Protein AF-A0A1Y1JTQ2-F1 (afdb_monomer_lite)

InterPro domains:
  IPR000542 Acyltransferase ChoActase/COT/CPT [PTHR22589] (1-98)
  IPR023213 Chloramphenicol acetyltransferase-like domain superfamily [G3DSA:3.30.559.10] (1-101)
  IPR039551 Choline/Carnitine o-acyltransferase, domain 1 and 2 [PF00755] (1-87)

Sequence (103 aa):
MGLKAAAEELNLPVPSLHCDSTYIKSITNRVSTSQVATNCDSLTGFGTIPTDLYACCYNIRPLDINISIFSFKSNLLTTSAGMKDAIISSLCDMRDILIQCNN

pLDDT: mean 90.7, std 8.5, range [52.5, 98.38]

Secondary structure (DSSP, 8-state):
-HHHHHHHHTTPPPPGGGG-HHHHHHH--SEEEEE---SS--------SSTT-EEEEEEE-SS-EEEEEE--TT-TT--HHHHHHHHHHHHHHHHHHHHHHT-

Foldseek 3Di:
DVQQVVCVVVVHDRPCCCVDPVSVVVPDAQEAEDEDEDPDPDDDWDDDDDQRHKYWYWYDDPPDIDIDIDHHPVDPVDDSVVVVVVVVVVVVVVVVVVVVVVD

Organism: Photinus pyralis (NCBI:txid7054)

Structure (mmCIF, N/CA/C/O backbone):
data_AF-A0A1Y1JTQ2-F1
#
_entry.id   AF-A0A1Y1JTQ2-F1
#
loop_
_atom_site.group_PDB
_atom_site.id
_atom_site.type_symbol
_atom_site.label_atom_id
_atom_site.label_alt_id
_atom_site.label_comp_id
_atom_site.label_asym_id
_atom_site.label_entity_id
_atom_site.label_seq_id
_atom_site.pdbx_PDB_ins_code
_atom_site.Cartn_x
_atom_site.Cartn_y
_atom_site.Cartn_z
_atom_site.occupancy
_atom_site.B_iso_or_equiv
_atom_site.auth_seq_id
_atom_site.auth_comp_id
_atom_site.auth_asym_id
_atom_site.auth_atom_id
_atom_site.pdbx_PDB_model_num
ATOM 1 N N . MET A 1 1 ? 3.993 -5.249 -17.953 1.00 88.19 1 MET A N 1
ATOM 2 C CA . MET A 1 1 ? 4.923 -6.395 -17.818 1.00 88.19 1 MET A CA 1
ATOM 3 C C . MET A 1 1 ? 4.786 -7.412 -18.946 1.00 88.19 1 MET A C 1
ATOM 5 O O . MET A 1 1 ? 5.784 -7.623 -19.614 1.00 88.19 1 MET A O 1
ATOM 9 N N . GLY A 1 2 ? 3.603 -7.979 -19.226 1.00 95.94 2 GLY A N 1
ATOM 10 C CA . GLY A 1 2 ? 3.451 -9.003 -20.282 1.00 95.94 2 GLY A CA 1
ATOM 11 C C . GLY A 1 2 ? 3.943 -8.582 -21.675 1.00 95.94 2 GLY A C 1
ATOM 12 O O . GLY A 1 2 ? 4.696 -9.315 -22.296 1.00 95.94 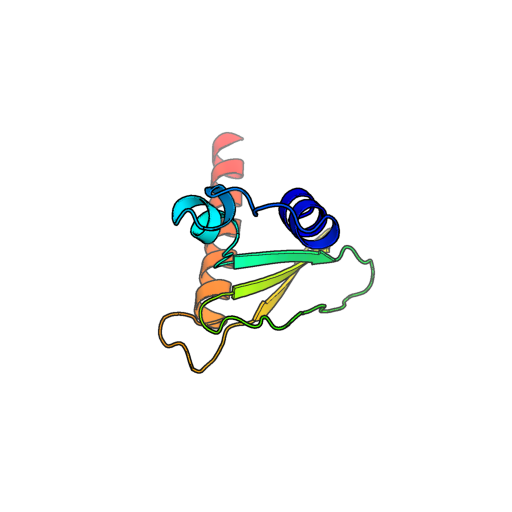2 GLY A O 1
ATOM 13 N N . LEU A 1 3 ? 3.610 -7.367 -22.128 1.00 94.75 3 LEU A N 1
ATOM 14 C CA . LEU A 1 3 ? 4.071 -6.852 -23.430 1.00 94.75 3 LEU A CA 1
ATOM 15 C C . LEU A 1 3 ? 5.595 -6.688 -23.522 1.00 94.75 3 LEU A C 1
ATOM 17 O O . LEU A 1 3 ? 6.178 -6.977 -24.561 1.00 94.75 3 LEU A O 1
ATOM 21 N N . LYS A 1 4 ? 6.238 -6.257 -22.429 1.00 95.12 4 LYS A N 1
ATOM 22 C CA . LYS A 1 4 ? 7.701 -6.177 -22.345 1.00 95.12 4 LYS A CA 1
ATOM 23 C C . LYS A 1 4 ? 8.318 -7.568 -22.491 1.00 95.12 4 LYS A C 1
ATOM 25 O O . LYS A 1 4 ? 9.175 -7.749 -23.343 1.00 95.12 4 LYS A O 1
ATOM 30 N N . ALA A 1 5 ? 7.831 -8.529 -21.704 1.00 96.50 5 ALA A N 1
ATOM 31 C CA . ALA A 1 5 ? 8.322 -9.904 -21.730 1.00 96.50 5 ALA A CA 1
ATOM 32 C C . ALA A 1 5 ? 8.136 -10.553 -23.111 1.00 96.50 5 ALA A C 1
ATOM 34 O O . ALA A 1 5 ? 9.058 -11.180 -23.613 1.00 96.50 5 ALA A O 1
ATOM 35 N N . ALA A 1 6 ? 6.990 -10.336 -23.764 1.00 97.50 6 ALA A N 1
ATOM 36 C CA . ALA A 1 6 ? 6.737 -10.845 -25.110 1.00 97.50 6 ALA A CA 1
ATOM 37 C C . ALA A 1 6 ? 7.681 -10.235 -26.164 1.00 97.50 6 ALA A C 1
ATOM 39 O O . ALA A 1 6 ? 8.149 -10.943 -27.052 1.00 97.50 6 ALA A O 1
ATOM 40 N N . ALA A 1 7 ? 7.985 -8.933 -26.077 1.00 97.12 7 ALA A N 1
ATOM 41 C CA . ALA A 1 7 ? 8.956 -8.300 -26.971 1.00 97.12 7 ALA A CA 1
ATOM 42 C C . ALA A 1 7 ? 10.363 -8.885 -26.773 1.00 97.12 7 ALA A C 1
ATOM 44 O O . ALA A 1 7 ? 11.033 -9.204 -27.750 1.00 97.12 7 ALA A O 1
ATOM 45 N N . GLU A 1 8 ? 10.777 -9.081 -25.520 1.00 96.62 8 GLU A N 1
ATOM 46 C CA . GLU A 1 8 ? 12.059 -9.704 -25.173 1.00 96.62 8 GLU A CA 1
ATOM 47 C C . GLU A 1 8 ? 12.142 -11.154 -25.680 1.00 96.62 8 GLU A C 1
ATOM 49 O O . GLU A 1 8 ? 13.122 -11.520 -26.322 1.00 96.62 8 GLU A O 1
ATOM 54 N N . GLU A 1 9 ? 11.094 -11.956 -25.467 1.00 98.06 9 GLU A N 1
ATOM 55 C CA . GLU A 1 9 ? 11.009 -13.351 -25.921 1.00 98.06 9 GLU A CA 1
ATOM 56 C C . GLU A 1 9 ? 11.105 -13.475 -27.450 1.00 98.06 9 GLU A C 1
ATOM 58 O O . GLU A 1 9 ? 11.794 -14.352 -27.971 1.00 98.06 9 GLU A O 1
ATOM 63 N N . LEU A 1 10 ? 10.464 -12.559 -28.180 1.00 97.88 10 LEU A N 1
ATOM 64 C CA . LEU A 1 10 ? 10.477 -12.525 -29.643 1.00 97.88 10 LEU A CA 1
ATOM 65 C C . LEU A 1 10 ? 11.696 -11.794 -30.234 1.00 97.88 10 LEU A C 1
ATOM 67 O O . LEU A 1 10 ? 11.765 -11.630 -31.451 1.00 97.88 10 LEU A O 1
ATOM 71 N N . ASN A 1 11 ? 12.657 -11.360 -29.408 1.00 97.19 11 ASN A N 1
ATOM 72 C CA . ASN A 1 11 ? 13.806 -10.537 -29.815 1.00 97.19 11 ASN A CA 1
ATOM 73 C C . ASN A 1 11 ? 13.406 -9.258 -30.578 1.00 97.19 11 ASN A C 1
ATOM 75 O O . ASN A 1 11 ? 14.114 -8.790 -31.472 1.00 97.19 11 ASN A O 1
ATOM 79 N N . LEU A 1 12 ? 12.255 -8.687 -30.230 1.00 97.62 12 LEU A N 1
ATOM 80 C CA . LEU A 1 12 ? 11.779 -7.415 -30.754 1.00 97.62 12 LEU A CA 1
ATOM 81 C C . LEU A 1 12 ? 12.287 -6.256 -29.883 1.00 97.62 12 LEU A C 1
ATOM 83 O O . LEU A 1 12 ? 12.497 -6.423 -28.679 1.00 97.62 12 LEU A O 1
ATOM 87 N N . PRO A 1 13 ? 12.439 -5.045 -30.449 1.00 97.19 13 PRO A N 1
ATOM 88 C CA . PRO A 1 13 ? 12.72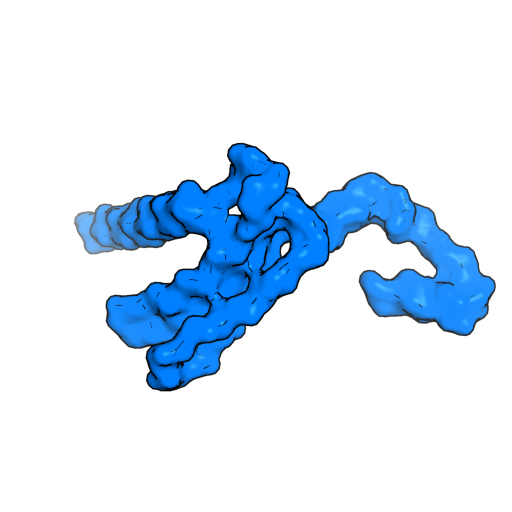2 -3.862 -29.650 1.00 97.19 13 PRO A CA 1
ATOM 89 C C . PRO A 1 13 ? 11.642 -3.650 -28.582 1.00 97.19 13 PRO A C 1
ATOM 91 O O . PRO A 1 13 ? 10.451 -3.573 -28.893 1.00 97.19 13 PRO A O 1
ATOM 94 N N . VAL A 1 14 ? 12.057 -3.520 -27.320 1.00 96.19 14 VAL A N 1
ATOM 95 C CA . VAL A 1 14 ? 11.140 -3.188 -26.225 1.00 96.19 14 VAL A CA 1
ATOM 96 C C . VAL A 1 14 ? 10.566 -1.784 -26.467 1.00 96.19 14 VAL A C 1
ATOM 98 O O . VAL A 1 14 ? 11.341 -0.850 -26.694 1.00 96.19 14 VAL A O 1
ATOM 101 N N . PRO A 1 15 ? 9.234 -1.594 -26.396 1.00 95.06 15 PRO A N 1
ATOM 102 C CA . PRO A 1 15 ? 8.627 -0.278 -26.561 1.00 95.06 15 PRO A CA 1
ATOM 103 C C . PRO A 1 15 ? 9.233 0.764 -25.615 1.00 95.06 15 PRO A C 1
ATOM 105 O O . PRO A 1 15 ? 9.370 0.509 -24.415 1.00 95.06 15 PRO A O 1
ATOM 108 N N . SER A 1 16 ? 9.524 1.963 -26.133 1.00 95.75 16 SER A N 1
ATOM 109 C CA . SER A 1 16 ? 10.138 3.064 -25.368 1.00 95.75 16 SER A CA 1
ATOM 110 C C . SER A 1 16 ? 9.342 3.460 -24.121 1.00 95.75 16 SER A C 1
ATOM 112 O O . SER A 1 16 ? 9.931 3.919 -23.145 1.00 95.75 16 SER A O 1
ATOM 114 N N . LEU A 1 17 ? 8.030 3.194 -24.112 1.00 95.88 17 LEU A N 1
AT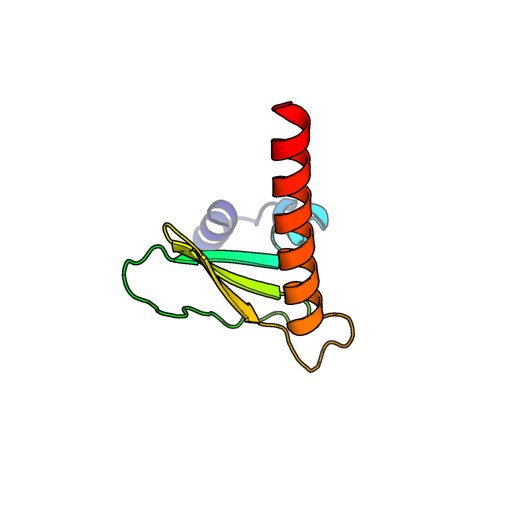OM 115 C CA . LEU A 1 17 ? 7.156 3.315 -22.944 1.00 95.88 17 LEU A CA 1
ATOM 116 C C . LEU A 1 17 ? 7.748 2.650 -21.692 1.00 95.88 17 LEU A C 1
ATOM 118 O O . LEU A 1 17 ? 7.622 3.191 -20.602 1.00 95.88 17 LEU A O 1
ATOM 122 N N . HIS A 1 18 ? 8.417 1.501 -21.823 1.00 94.31 18 HIS A N 1
ATOM 123 C CA . HIS A 1 18 ? 8.986 0.785 -20.677 1.00 94.31 18 HIS A CA 1
ATOM 124 C C . HIS A 1 18 ? 10.224 1.454 -20.065 1.00 94.31 18 HIS A C 1
ATOM 126 O O . HIS A 1 18 ? 10.623 1.079 -18.962 1.00 94.31 18 HIS A O 1
ATOM 132 N N . CYS A 1 19 ? 10.800 2.439 -20.753 1.00 93.44 19 CYS A N 1
ATOM 133 C CA . CYS A 1 19 ? 11.882 3.288 -20.261 1.00 93.44 19 CYS A CA 1
ATOM 134 C C . CYS A 1 19 ? 11.382 4.680 -19.842 1.00 93.44 19 CYS A C 1
ATOM 136 O O . CYS A 1 19 ? 12.166 5.484 -19.338 1.00 93.44 19 CYS A O 1
ATOM 138 N N . ASP A 1 20 ? 10.097 4.984 -20.047 1.00 96.88 20 ASP A N 1
ATOM 139 C CA . ASP A 1 20 ? 9.519 6.272 -19.685 1.00 96.88 20 ASP A CA 1
ATOM 140 C C . ASP A 1 20 ? 9.502 6.455 -18.160 1.00 96.88 20 ASP A C 1
ATOM 142 O O . ASP A 1 20 ? 9.093 5.570 -17.403 1.00 96.88 20 ASP A O 1
ATOM 146 N N . SER A 1 21 ? 9.920 7.632 -17.688 1.00 96.75 21 SER A N 1
ATOM 147 C CA . SER A 1 21 ? 9.992 7.918 -16.249 1.00 96.75 21 SER A CA 1
ATOM 148 C C . SER A 1 21 ? 8.634 7.819 -15.538 1.00 96.75 21 SER A C 1
ATOM 150 O O . SER A 1 21 ? 8.575 7.455 -14.364 1.00 96.75 21 SER A O 1
ATOM 152 N N . THR A 1 22 ? 7.537 8.100 -16.241 1.00 96.00 22 THR A N 1
ATOM 153 C CA . THR A 1 22 ? 6.161 7.971 -15.749 1.00 96.00 22 THR A CA 1
ATOM 154 C C . THR A 1 22 ? 5.778 6.505 -15.622 1.00 96.00 22 THR A C 1
ATOM 156 O O . THR A 1 22 ? 5.206 6.116 -14.605 1.00 96.00 22 THR A O 1
ATOM 159 N N . TYR A 1 23 ? 6.155 5.673 -16.600 1.00 95.50 23 TYR A N 1
ATOM 160 C CA . TYR A 1 23 ? 5.956 4.227 -16.511 1.00 95.50 23 TYR A CA 1
ATOM 161 C C . TYR A 1 23 ? 6.704 3.652 -15.302 1.00 95.50 23 TYR A C 1
ATOM 163 O O . TYR A 1 23 ? 6.090 2.971 -14.482 1.00 95.50 23 TYR A O 1
ATOM 171 N N . ILE A 1 24 ? 7.986 3.995 -15.121 1.00 92.62 24 ILE A N 1
ATOM 172 C CA . ILE A 1 24 ? 8.785 3.548 -13.967 1.00 92.62 24 ILE A CA 1
ATOM 173 C C . ILE A 1 24 ? 8.154 3.985 -12.639 1.00 92.62 24 ILE A C 1
ATOM 175 O O . ILE A 1 24 ? 8.024 3.170 -11.724 1.00 92.62 24 ILE A O 1
ATOM 179 N N . LYS A 1 25 ? 7.697 5.239 -12.535 1.00 92.38 25 LYS A N 1
ATOM 180 C CA . LYS A 1 25 ? 6.971 5.724 -11.350 1.00 92.38 25 LYS A CA 1
ATOM 181 C C . LYS A 1 25 ? 5.681 4.940 -11.105 1.00 92.38 25 LYS A C 1
ATOM 183 O O . LYS A 1 25 ? 5.408 4.603 -9.961 1.00 92.38 25 LYS A O 1
ATOM 188 N N . SER A 1 26 ? 4.923 4.615 -12.153 1.00 93.31 26 SER A N 1
ATOM 189 C CA . SER A 1 26 ? 3.640 3.906 -12.032 1.00 93.31 26 SER A CA 1
ATOM 190 C C . SER A 1 26 ? 3.771 2.475 -11.500 1.00 93.31 26 SER A C 1
ATOM 192 O O . SER A 1 26 ? 2.850 1.978 -10.863 1.00 93.31 26 SER A O 1
ATOM 194 N N . ILE A 1 27 ? 4.913 1.819 -11.737 1.00 90.50 27 ILE A N 1
ATOM 195 C CA . ILE A 1 27 ? 5.176 0.449 -11.268 1.00 90.50 27 ILE A CA 1
ATOM 196 C C . ILE A 1 27 ? 5.986 0.402 -9.963 1.00 90.50 27 ILE A C 1
ATOM 198 O O . ILE A 1 27 ? 6.175 -0.675 -9.399 1.00 90.50 27 ILE A O 1
ATOM 202 N N . THR A 1 28 ? 6.480 1.549 -9.484 1.00 88.62 28 THR A N 1
ATOM 203 C CA . THR A 1 28 ? 7.245 1.656 -8.234 1.00 88.62 28 THR A CA 1
ATOM 204 C C . THR A 1 28 ? 6.304 2.001 -7.083 1.00 88.62 28 THR A C 1
ATOM 206 O O . THR A 1 28 ? 6.014 3.166 -6.810 1.00 88.62 28 THR A O 1
ATOM 209 N N . ASN A 1 29 ? 5.829 0.972 -6.383 1.00 85.75 29 ASN A N 1
ATOM 210 C CA . ASN A 1 29 ? 4.899 1.137 -5.268 1.00 85.75 29 ASN A CA 1
ATOM 211 C C . ASN A 1 29 ? 5.632 1.522 -3.971 1.00 85.75 29 ASN A C 1
ATOM 213 O O . ASN A 1 29 ? 6.344 0.704 -3.393 1.00 85.75 29 ASN A O 1
ATOM 217 N N . ARG A 1 30 ? 5.396 2.742 -3.465 1.00 90.06 30 ARG A N 1
ATOM 218 C CA . ARG A 1 30 ? 5.850 3.176 -2.121 1.00 90.06 30 ARG A CA 1
ATOM 219 C C . ARG A 1 30 ? 5.066 2.532 -0.977 1.00 90.06 30 ARG A C 1
ATOM 221 O O . ARG A 1 30 ? 5.537 2.490 0.157 1.00 90.06 30 ARG A O 1
ATOM 228 N N . VAL A 1 31 ? 3.864 2.051 -1.270 1.00 92.44 31 VAL A N 1
ATOM 229 C CA . VAL A 1 31 ? 3.039 1.273 -0.348 1.00 92.44 31 VAL A CA 1
ATOM 230 C C . VAL A 1 31 ? 2.556 0.057 -1.120 1.00 92.44 31 VAL A C 1
ATOM 232 O O . VAL A 1 31 ? 1.820 0.191 -2.094 1.00 92.44 31 VAL A O 1
ATOM 235 N N . SER A 1 32 ? 3.014 -1.121 -0.718 1.00 92.00 32 SER A N 1
ATOM 236 C CA . SER A 1 32 ? 2.558 -2.397 -1.256 1.00 92.00 32 SER A CA 1
ATOM 237 C C . SER A 1 32 ? 1.589 -3.019 -0.263 1.00 92.00 32 SER A C 1
ATOM 239 O O . SER A 1 32 ? 1.928 -3.166 0.913 1.00 92.00 32 SER A O 1
ATOM 241 N N . THR A 1 33 ? 0.381 -3.362 -0.708 1.00 93.94 33 THR A N 1
ATOM 242 C CA . THR A 1 33 ? -0.661 -3.888 0.176 1.00 93.94 33 THR A CA 1
ATOM 243 C C . THR A 1 33 ? -1.202 -5.227 -0.298 1.00 93.94 33 THR A C 1
ATOM 245 O O . THR A 1 33 ? -1.212 -5.529 -1.491 1.00 93.94 33 THR A O 1
ATOM 248 N N . SER A 1 34 ? -1.667 -6.044 0.645 1.00 93.25 34 SER A N 1
ATOM 249 C CA . SER A 1 34 ? -2.478 -7.218 0.329 1.00 93.25 34 SER A CA 1
ATOM 250 C C . SER A 1 34 ? -3.492 -7.503 1.430 1.00 93.25 34 SER A C 1
ATOM 252 O O . SER A 1 34 ? -3.212 -7.299 2.614 1.00 93.25 34 SER A O 1
ATOM 254 N N . GLN A 1 35 ? -4.658 -8.004 1.034 1.00 94.38 35 GLN A N 1
ATOM 255 C CA . GLN A 1 35 ? -5.628 -8.564 1.961 1.00 94.38 35 GLN A CA 1
ATOM 256 C C . GLN A 1 35 ? -5.453 -10.081 2.010 1.00 94.38 35 GLN A C 1
ATOM 258 O O . GLN A 1 35 ? -5.487 -10.743 0.974 1.00 94.38 35 GLN A O 1
ATOM 263 N N . VAL A 1 36 ? -5.322 -10.628 3.215 1.00 91.88 36 VAL A N 1
ATOM 264 C CA . VAL A 1 36 ? -5.266 -12.074 3.455 1.00 91.88 36 VAL A CA 1
ATOM 265 C C . VAL A 1 36 ? -6.458 -12.441 4.326 1.00 91.88 36 VAL A C 1
ATOM 267 O O . VAL A 1 36 ? -6.374 -12.445 5.550 1.00 91.88 36 VAL A O 1
ATOM 270 N N . ALA A 1 37 ? -7.598 -12.679 3.678 1.00 89.88 37 ALA A N 1
ATOM 271 C CA . ALA A 1 37 ? -8.836 -13.021 4.367 1.00 89.88 37 ALA A CA 1
ATOM 272 C C . ALA A 1 37 ? -8.741 -14.433 4.960 1.00 89.88 37 ALA A C 1
ATOM 274 O O . ALA A 1 37 ? -8.541 -15.408 4.235 1.00 89.88 37 ALA A O 1
ATOM 275 N N . THR A 1 38 ? -8.885 -14.544 6.278 1.00 86.62 38 THR A N 1
ATOM 276 C CA . THR A 1 38 ? -8.846 -15.828 6.983 1.00 86.62 38 THR A CA 1
ATOM 277 C C . THR A 1 38 ? -9.639 -15.773 8.283 1.00 86.62 38 THR A C 1
ATOM 279 O O . THR A 1 38 ? -9.700 -14.742 8.952 1.00 86.62 38 THR A O 1
ATOM 282 N N . ASN A 1 39 ? -10.235 -16.908 8.653 1.00 84.25 39 ASN A N 1
ATOM 283 C CA . ASN A 1 39 ? -10.946 -17.069 9.924 1.00 84.25 39 ASN A CA 1
ATOM 284 C C . ASN A 1 39 ? -9.989 -17.304 11.102 1.00 84.25 39 ASN A C 1
ATOM 286 O O . ASN A 1 39 ? -10.408 -17.241 12.256 1.00 84.25 39 ASN A O 1
ATOM 290 N N . CYS A 1 40 ? -8.717 -17.600 10.822 1.00 82.56 40 CYS A N 1
ATOM 291 C CA . CYS A 1 40 ? -7.694 -17.753 11.845 1.00 82.56 40 CYS A CA 1
ATOM 292 C C . CYS A 1 40 ? -7.203 -16.382 12.314 1.00 82.56 40 CYS A C 1
ATOM 294 O O . CYS A 1 40 ? -7.023 -15.465 11.510 1.00 82.56 40 CYS A O 1
ATOM 296 N N . ASP A 1 41 ? -6.891 -16.267 13.603 1.00 80.25 41 ASP A N 1
ATOM 297 C CA . ASP A 1 41 ? -6.179 -15.107 14.134 1.00 80.25 41 ASP A CA 1
ATOM 298 C C . ASP A 1 41 ? -4.689 -15.199 13.771 1.00 80.25 41 ASP A C 1
ATOM 300 O O . ASP A 1 41 ? -3.838 -15.588 14.569 1.00 80.25 41 ASP A O 1
ATOM 304 N N . SER A 1 42 ? -4.388 -14.959 12.494 1.00 76.62 42 SER A N 1
ATOM 305 C CA . SER A 1 42 ? -3.040 -15.058 11.944 1.00 76.62 42 SER A CA 1
ATOM 306 C C . SER A 1 42 ? -2.564 -13.731 11.379 1.00 76.62 42 SER A C 1
ATOM 308 O O . SER A 1 42 ? -3.314 -13.014 10.711 1.00 76.62 42 SER A O 1
ATOM 310 N N . LEU A 1 43 ? -1.278 -13.463 11.587 1.00 74.56 43 LEU A N 1
ATOM 311 C CA . LEU A 1 43 ? -0.569 -12.336 11.012 1.00 74.56 43 LEU A CA 1
ATOM 312 C C . LEU A 1 43 ? 0.220 -12.823 9.791 1.00 74.56 43 LEU A C 1
ATOM 314 O O . LEU A 1 43 ? 1.188 -13.570 9.925 1.00 74.56 43 LEU A O 1
ATOM 318 N N . THR A 1 44 ? -0.193 -12.420 8.593 1.00 73.75 44 THR A N 1
ATOM 319 C CA . THR A 1 44 ? 0.568 -12.681 7.364 1.00 73.75 44 THR A CA 1
ATOM 320 C C . THR A 1 44 ? 1.335 -11.429 6.985 1.00 73.75 44 THR A C 1
ATOM 322 O O . THR A 1 44 ? 0.825 -10.321 7.122 1.00 73.75 44 THR A O 1
ATOM 325 N N . GLY A 1 45 ? 2.575 -11.584 6.541 1.00 73.81 45 GLY A N 1
ATOM 326 C CA . GLY A 1 45 ? 3.431 -10.469 6.179 1.00 73.81 45 GLY A CA 1
ATOM 327 C C . GLY A 1 45 ? 4.401 -10.842 5.076 1.00 73.81 45 GLY A C 1
ATOM 328 O O . GLY A 1 45 ? 4.795 -12.001 4.960 1.00 73.81 45 GLY A O 1
ATOM 329 N N . PHE A 1 46 ? 4.801 -9.850 4.288 1.00 76.25 46 PHE A N 1
ATOM 330 C CA . PHE A 1 46 ? 5.898 -9.978 3.343 1.00 76.25 46 PHE A CA 1
ATOM 331 C C . PHE A 1 46 ? 6.864 -8.809 3.513 1.00 76.25 46 PHE A C 1
ATOM 333 O O . PHE A 1 46 ? 6.464 -7.665 3.733 1.00 76.25 46 PHE A O 1
ATOM 340 N N . GLY A 1 47 ? 8.153 -9.121 3.414 1.00 68.69 47 GLY A N 1
ATOM 341 C CA . GLY A 1 47 ? 9.179 -8.117 3.194 1.00 68.69 47 GLY A CA 1
ATOM 342 C C . GLY A 1 47 ? 9.162 -7.670 1.737 1.00 68.69 47 GLY A C 1
ATOM 343 O O . GLY A 1 47 ? 8.696 -8.377 0.846 1.00 68.69 47 GLY A O 1
ATOM 344 N N . THR A 1 48 ? 9.690 -6.487 1.497 1.00 65.69 48 THR A N 1
ATOM 345 C CA . THR A 1 48 ? 9.824 -5.895 0.167 1.00 65.69 48 THR A CA 1
ATOM 346 C C . THR A 1 48 ? 11.300 -5.689 -0.161 1.00 65.69 48 THR A C 1
ATOM 348 O O . THR A 1 48 ? 12.122 -5.681 0.748 1.00 65.69 48 THR A O 1
ATOM 351 N N . ILE A 1 49 ? 11.657 -5.569 -1.440 1.00 67.06 49 ILE A N 1
ATOM 352 C CA . ILE A 1 49 ? 13.057 -5.427 -1.871 1.00 67.06 49 ILE A CA 1
ATOM 353 C C . ILE A 1 49 ? 13.522 -3.957 -1.819 1.00 67.06 49 ILE A C 1
ATOM 355 O O . ILE A 1 49 ? 14.592 -3.708 -1.263 1.00 67.06 49 ILE A O 1
ATOM 359 N N . PRO A 1 50 ? 12.766 -2.964 -2.337 1.00 75.94 50 PRO A N 1
ATOM 360 C CA . PRO A 1 50 ? 13.137 -1.562 -2.152 1.00 75.94 50 PRO A CA 1
ATOM 361 C C . PRO A 1 50 ? 13.080 -1.133 -0.682 1.00 75.94 50 PRO A C 1
ATOM 363 O O . PRO A 1 50 ? 12.102 -1.383 0.021 1.00 75.94 50 PRO A O 1
ATOM 366 N N . THR A 1 51 ? 14.126 -0.449 -0.222 1.00 77.25 51 THR A N 1
ATOM 367 C CA . THR A 1 51 ? 14.280 -0.046 1.182 1.00 77.25 51 THR A CA 1
ATOM 368 C C . THR A 1 51 ? 13.464 1.191 1.565 1.00 77.25 51 THR A C 1
ATOM 370 O O . THR A 1 51 ? 13.492 1.608 2.720 1.00 77.25 51 THR A O 1
ATOM 373 N N . ASP A 1 52 ? 12.734 1.797 0.627 1.00 80.56 52 ASP A N 1
ATOM 374 C CA . ASP A 1 52 ? 11.993 3.049 0.806 1.00 80.56 52 ASP A CA 1
ATOM 375 C C . ASP A 1 52 ? 10.473 2.933 0.740 1.00 80.56 52 ASP A C 1
ATOM 377 O O . ASP A 1 52 ? 9.780 3.923 0.492 1.00 80.56 52 ASP A O 1
ATOM 381 N N . LEU A 1 53 ? 9.948 1.739 1.006 1.00 86.50 53 LEU A N 1
ATOM 382 C CA . LEU A 1 53 ? 8.521 1.468 0.908 1.00 86.50 53 LEU A CA 1
ATOM 383 C C . LEU A 1 53 ? 7.955 0.763 2.145 1.00 86.50 53 LEU A C 1
ATOM 385 O O . LEU A 1 53 ? 8.677 0.125 2.916 1.00 86.50 53 LEU A O 1
ATOM 389 N N . TYR A 1 54 ? 6.635 0.857 2.294 1.00 91.94 54 TYR A N 1
ATOM 390 C CA . TYR A 1 54 ? 5.854 0.104 3.272 1.00 91.94 54 TYR A CA 1
ATOM 391 C C . TYR A 1 54 ? 5.255 -1.151 2.646 1.00 91.94 54 TYR A C 1
ATOM 393 O O . TYR A 1 54 ? 4.660 -1.079 1.571 1.00 91.94 54 TYR A O 1
ATOM 401 N N . ALA A 1 55 ? 5.357 -2.287 3.330 1.00 92.19 55 ALA A N 1
ATOM 402 C CA . ALA A 1 55 ? 4.562 -3.467 3.007 1.00 92.19 55 ALA A CA 1
ATOM 403 C C . ALA A 1 55 ? 3.515 -3.684 4.103 1.00 92.19 55 ALA A C 1
ATOM 405 O O . ALA A 1 55 ? 3.862 -3.858 5.272 1.00 92.19 55 ALA A O 1
ATOM 406 N N . CYS A 1 56 ? 2.238 -3.653 3.721 1.00 93.44 56 CYS A N 1
ATOM 407 C CA . CYS A 1 56 ? 1.114 -3.772 4.640 1.00 93.44 56 CYS A CA 1
ATOM 408 C C . CYS A 1 56 ? 0.230 -4.959 4.258 1.00 93.44 56 CYS A C 1
ATOM 410 O O . CYS A 1 56 ? -0.266 -5.050 3.138 1.00 93.44 56 CYS A O 1
ATOM 412 N N . CYS A 1 57 ? -0.011 -5.863 5.196 1.00 94.25 57 CYS A N 1
ATOM 413 C CA . CYS A 1 57 ? -0.945 -6.970 5.010 1.00 94.25 57 CYS A CA 1
ATOM 414 C C . CYS A 1 57 ? -2.053 -6.866 6.037 1.00 94.25 57 CYS A C 1
ATOM 416 O O . CYS A 1 57 ? -1.765 -6.561 7.192 1.00 94.25 57 CYS A O 1
ATOM 418 N N . TYR A 1 58 ? -3.293 -7.131 5.639 1.00 94.50 58 TYR A N 1
ATOM 419 C CA . TYR A 1 58 ? -4.413 -7.033 6.564 1.00 94.50 58 TYR A CA 1
ATOM 420 C C . TYR A 1 58 ? -5.430 -8.164 6.419 1.00 94.50 58 TYR A C 1
ATOM 422 O O . TYR A 1 58 ? -5.671 -8.677 5.326 1.00 94.50 58 TYR A O 1
ATOM 430 N N . ASN A 1 59 ? -6.036 -8.532 7.546 1.00 94.69 59 ASN A N 1
ATOM 431 C CA . ASN A 1 59 ? -7.158 -9.459 7.635 1.00 94.69 59 ASN A CA 1
ATOM 432 C C . ASN A 1 59 ? -8.321 -8.754 8.339 1.00 94.69 59 ASN A C 1
ATOM 434 O O . ASN A 1 59 ? -8.214 -8.413 9.517 1.00 94.69 59 ASN A O 1
ATOM 438 N N . ILE A 1 60 ? -9.408 -8.511 7.605 1.00 93.62 60 ILE A N 1
ATOM 439 C CA . ILE A 1 60 ? -10.616 -7.869 8.132 1.00 93.62 60 ILE A CA 1
ATOM 440 C C . ILE A 1 60 ? -11.494 -8.953 8.746 1.00 93.62 60 ILE A C 1
ATOM 442 O O . ILE A 1 60 ? -11.873 -9.910 8.069 1.00 93.62 60 ILE A O 1
ATOM 446 N N . ARG A 1 61 ? -11.833 -8.783 10.020 1.00 92.00 61 ARG A N 1
ATOM 447 C CA . ARG A 1 61 ? -12.688 -9.685 10.789 1.00 92.00 61 ARG A CA 1
ATOM 448 C C . ARG A 1 61 ? -13.968 -8.946 11.200 1.00 92.00 61 ARG A C 1
ATOM 450 O O . ARG A 1 61 ? -14.049 -7.729 11.057 1.00 92.00 61 ARG A O 1
ATOM 457 N N . PRO A 1 62 ? -14.986 -9.649 11.729 1.00 92.81 62 PRO A N 1
ATOM 458 C CA . PRO A 1 62 ? -16.263 -9.015 12.062 1.00 92.81 62 PRO A CA 1
ATOM 459 C C . PRO A 1 62 ? -16.181 -7.866 13.079 1.00 92.81 62 PRO A C 1
ATOM 461 O O . PRO A 1 62 ? -17.038 -6.989 13.053 1.00 92.81 62 PRO A O 1
ATOM 464 N N . LEU A 1 63 ? -15.189 -7.879 13.981 1.00 93.25 63 LEU A N 1
ATOM 465 C CA . LEU A 1 63 ? -15.078 -6.919 15.091 1.00 93.25 63 LEU A CA 1
ATOM 466 C C . LEU A 1 63 ? -13.756 -6.138 15.120 1.00 93.25 63 LEU A C 1
ATOM 468 O O . LEU A 1 63 ? -13.644 -5.171 15.866 1.00 93.25 63 LEU A O 1
ATOM 472 N N . ASP A 1 64 ? -12.753 -6.557 14.351 1.00 93.44 64 ASP A N 1
ATOM 473 C CA . ASP A 1 64 ? -11.412 -5.973 14.360 1.00 93.44 64 ASP A CA 1
ATOM 474 C C . ASP A 1 64 ? -10.698 -6.195 13.013 1.00 93.44 64 ASP A C 1
ATOM 476 O O . ASP A 1 64 ? -11.237 -6.788 12.073 1.00 93.44 64 ASP A O 1
ATOM 480 N N . ILE A 1 65 ? -9.484 -5.656 12.896 1.00 94.12 65 ILE A N 1
ATOM 481 C CA . ILE A 1 65 ? -8.627 -5.812 11.721 1.00 94.12 65 ILE A CA 1
ATOM 482 C C . ILE A 1 65 ? -7.215 -6.123 12.212 1.00 94.12 65 ILE A C 1
ATOM 484 O O . ILE A 1 65 ? -6.615 -5.322 12.929 1.00 94.12 65 ILE A O 1
ATOM 488 N N . ASN A 1 66 ? -6.655 -7.249 11.776 1.00 94.56 66 ASN A N 1
ATOM 489 C CA . ASN A 1 66 ? -5.234 -7.528 11.967 1.00 94.56 66 ASN A CA 1
ATOM 490 C C . ASN A 1 66 ? -4.445 -6.833 10.862 1.00 94.56 66 ASN A C 1
ATOM 492 O O . ASN A 1 66 ? -4.763 -7.024 9.689 1.00 94.56 66 ASN A O 1
ATOM 496 N N . ILE A 1 67 ? -3.415 -6.060 11.216 1.00 94.06 67 ILE A N 1
ATOM 497 C CA . ILE A 1 67 ? -2.565 -5.351 10.250 1.00 94.06 67 ILE A CA 1
ATOM 498 C C . ILE A 1 67 ? -1.089 -5.603 10.570 1.00 94.06 67 ILE A C 1
ATOM 500 O O . ILE A 1 67 ? -0.602 -5.259 11.645 1.00 94.06 67 ILE A O 1
ATOM 504 N N . SER A 1 68 ? -0.363 -6.154 9.602 1.00 93.69 68 SER A N 1
ATOM 505 C CA . SER A 1 68 ? 1.095 -6.294 9.615 1.00 93.69 68 SER A CA 1
ATOM 506 C C . SER A 1 68 ? 1.712 -5.145 8.833 1.00 93.69 68 SER A C 1
ATOM 508 O O . SER A 1 68 ? 1.320 -4.925 7.689 1.00 93.69 68 SER A O 1
ATOM 510 N N . ILE A 1 69 ? 2.700 -4.451 9.402 1.00 94.00 69 ILE A N 1
ATOM 511 C CA . ILE A 1 69 ? 3.366 -3.313 8.754 1.00 94.00 69 ILE A CA 1
ATOM 512 C C . ILE A 1 69 ? 4.876 -3.516 8.780 1.00 94.00 69 ILE A C 1
ATOM 514 O O . ILE A 1 69 ? 5.498 -3.555 9.845 1.00 94.00 69 ILE A O 1
ATOM 518 N N . PHE A 1 70 ? 5.479 -3.558 7.599 1.00 92.25 70 PHE A N 1
ATOM 519 C CA . PHE A 1 70 ? 6.919 -3.665 7.419 1.00 92.25 70 PHE A CA 1
ATOM 520 C C . PHE A 1 70 ? 7.469 -2.373 6.818 1.00 92.25 70 PHE A C 1
ATOM 522 O O . PHE A 1 70 ? 6.951 -1.869 5.821 1.00 92.25 70 PHE A O 1
ATOM 529 N N . SER A 1 71 ? 8.546 -1.869 7.414 1.00 91.38 71 SER A N 1
ATOM 530 C CA . SER A 1 71 ? 9.401 -0.819 6.866 1.00 91.38 71 SER A CA 1
ATOM 531 C C . SER A 1 71 ? 10.865 -1.170 7.140 1.00 91.38 71 SER A C 1
ATOM 533 O O . SER A 1 71 ? 11.176 -1.957 8.041 1.00 91.38 71 SER A 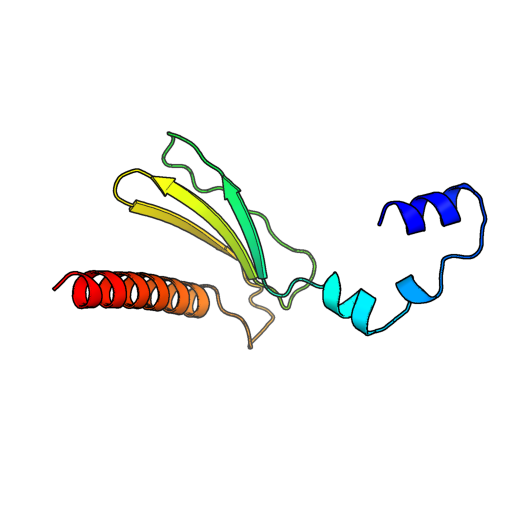O 1
ATOM 535 N N . PHE A 1 72 ? 11.787 -0.590 6.376 1.00 89.25 72 PHE A N 1
ATOM 536 C CA . PHE A 1 72 ? 13.213 -0.808 6.596 1.00 89.25 72 PHE A CA 1
ATOM 537 C C . PHE A 1 72 ? 13.771 0.161 7.632 1.00 89.25 72 PHE A C 1
ATOM 539 O O . PHE A 1 72 ? 13.671 1.373 7.476 1.00 89.25 72 PHE A O 1
ATOM 546 N N . LYS A 1 73 ? 14.453 -0.372 8.654 1.00 86.19 73 LYS A N 1
ATOM 547 C CA . LYS A 1 73 ? 15.126 0.441 9.686 1.00 86.19 73 LYS A CA 1
ATOM 548 C C . LYS A 1 73 ? 16.188 1.386 9.117 1.00 86.19 73 LYS A C 1
ATOM 550 O O . LYS A 1 73 ? 16.462 2.417 9.715 1.00 86.19 73 LYS A O 1
ATOM 555 N N . SER A 1 74 ? 16.798 1.027 7.987 1.00 87.00 74 SER A N 1
ATOM 556 C CA . SER A 1 74 ? 17.808 1.848 7.312 1.00 87.00 74 SER A CA 1
ATOM 557 C C . SER A 1 74 ? 17.230 3.112 6.674 1.00 87.00 74 SER A C 1
ATOM 559 O O . SER A 1 74 ? 17.993 4.003 6.314 1.00 87.00 74 SER A O 1
ATOM 561 N N . ASN A 1 75 ? 15.908 3.198 6.509 1.00 85.06 75 ASN A N 1
ATOM 562 C CA . ASN A 1 75 ? 15.257 4.364 5.941 1.00 85.06 75 ASN A CA 1
ATOM 563 C C . ASN A 1 75 ? 14.651 5.235 7.046 1.00 85.06 75 ASN A C 1
ATOM 565 O O . ASN A 1 75 ? 13.646 4.885 7.657 1.00 85.06 75 ASN A O 1
ATOM 569 N N . LEU A 1 76 ? 15.256 6.403 7.260 1.00 85.62 76 LEU A N 1
ATOM 570 C CA . LEU A 1 76 ? 14.852 7.352 8.301 1.00 85.62 76 LEU A CA 1
ATOM 571 C C . LEU A 1 76 ? 13.524 8.068 8.003 1.00 85.62 76 LEU A C 1
ATOM 573 O O . LEU A 1 76 ? 12.947 8.671 8.902 1.00 85.62 76 LEU A O 1
ATOM 577 N N . LEU A 1 77 ? 13.037 8.009 6.760 1.00 87.88 77 LEU A N 1
ATOM 578 C CA . LEU A 1 77 ? 11.770 8.616 6.345 1.00 87.88 77 LEU A CA 1
ATOM 579 C C . LEU A 1 77 ? 10.574 7.679 6.552 1.00 87.88 77 LEU A C 1
ATOM 581 O O . LEU A 1 77 ? 9.432 8.131 6.481 1.00 87.88 77 LEU A O 1
ATOM 585 N N . THR A 1 78 ? 10.807 6.386 6.796 1.00 89.38 78 THR A N 1
ATOM 586 C CA . THR A 1 78 ? 9.737 5.391 6.937 1.00 89.38 78 THR A CA 1
ATOM 587 C C . THR A 1 78 ? 9.807 4.665 8.272 1.00 89.38 78 THR A C 1
ATOM 589 O O . THR A 1 78 ? 10.826 4.059 8.595 1.00 89.38 78 THR A O 1
ATOM 592 N N . THR A 1 79 ? 8.709 4.637 9.031 1.00 93.88 79 THR A N 1
ATOM 593 C CA . THR A 1 79 ? 8.634 3.858 10.277 1.00 93.88 79 THR A CA 1
ATOM 594 C C . THR A 1 79 ? 7.324 3.084 10.362 1.00 93.88 79 THR A C 1
ATOM 596 O O . THR A 1 79 ? 6.248 3.652 10.174 1.00 93.88 79 THR A O 1
ATOM 599 N N . SER A 1 80 ? 7.388 1.786 10.688 1.00 93.94 80 SER A N 1
ATOM 600 C CA . SER A 1 80 ? 6.178 0.986 10.929 1.00 93.94 80 SER A CA 1
ATOM 601 C C . SER A 1 80 ? 5.291 1.597 12.019 1.00 93.94 80 SER A C 1
ATOM 603 O O . SER A 1 80 ? 4.072 1.536 11.909 1.00 93.94 80 SER A O 1
ATOM 605 N N . ALA A 1 81 ? 5.886 2.217 13.047 1.00 94.94 81 ALA A N 1
ATOM 606 C CA . ALA A 1 81 ? 5.144 2.892 14.111 1.00 94.94 81 ALA A CA 1
ATOM 607 C C . ALA A 1 81 ? 4.354 4.104 13.590 1.00 94.94 81 ALA A C 1
ATOM 609 O O . ALA A 1 81 ? 3.154 4.185 13.833 1.00 94.94 81 ALA A O 1
ATOM 610 N N . GLY A 1 82 ? 4.991 4.985 12.810 1.00 95.69 82 GLY A N 1
ATOM 611 C CA . GLY A 1 82 ? 4.313 6.142 12.225 1.00 95.69 82 GLY A CA 1
ATOM 612 C C . GLY A 1 82 ? 3.212 5.741 11.242 1.00 95.69 82 GLY A C 1
ATOM 613 O O . GLY A 1 82 ? 2.125 6.308 11.270 1.00 95.69 82 GLY A O 1
ATOM 614 N N . MET A 1 83 ? 3.447 4.709 10.424 1.00 95.88 83 MET A N 1
ATOM 615 C CA . MET A 1 83 ? 2.418 4.175 9.525 1.00 95.88 83 MET A CA 1
ATOM 616 C C . MET A 1 83 ? 1.245 3.549 10.295 1.00 95.88 83 MET A C 1
ATOM 618 O O . MET A 1 83 ? 0.094 3.740 9.914 1.00 95.88 83 MET A O 1
ATOM 622 N N . LYS A 1 84 ? 1.511 2.845 11.404 1.00 96.62 84 LYS A N 1
ATOM 623 C CA . LYS A 1 84 ? 0.475 2.298 12.296 1.00 96.62 84 LYS A CA 1
ATOM 624 C C . LYS A 1 84 ? -0.409 3.413 12.860 1.00 96.62 84 LYS A C 1
ATOM 626 O O . LYS A 1 84 ? -1.629 3.304 12.785 1.00 96.62 84 LYS A O 1
ATOM 631 N N . ASP A 1 85 ? 0.191 4.478 13.390 1.00 97.94 85 ASP A N 1
ATOM 632 C CA . ASP A 1 85 ? -0.564 5.609 13.942 1.00 97.94 85 ASP A CA 1
ATOM 633 C C . ASP A 1 85 ? -1.399 6.301 12.851 1.00 97.94 85 ASP A C 1
ATOM 635 O O . ASP A 1 85 ? -2.586 6.548 13.051 1.00 97.94 85 ASP A O 1
ATOM 639 N N . ALA A 1 86 ? -0.826 6.517 11.660 1.00 97.75 86 ALA A N 1
ATOM 640 C CA . ALA A 1 86 ? -1.540 7.106 10.527 1.00 97.75 86 ALA A CA 1
ATOM 641 C C . ALA A 1 86 ? -2.750 6.264 10.078 1.00 97.75 86 ALA A C 1
ATOM 643 O O . ALA A 1 86 ? -3.817 6.819 9.808 1.00 97.75 86 ALA A O 1
ATOM 644 N N . ILE A 1 87 ? -2.613 4.933 10.022 1.00 97.56 87 ILE A N 1
ATOM 645 C CA . ILE A 1 87 ? -3.718 4.025 9.679 1.00 97.56 87 ILE A CA 1
ATOM 646 C C . ILE A 1 87 ? -4.837 4.113 10.721 1.00 97.56 87 ILE A C 1
ATOM 648 O O . ILE A 1 87 ? -6.000 4.244 10.344 1.00 97.56 87 ILE A O 1
ATOM 652 N N . ILE A 1 88 ? -4.501 4.061 12.015 1.00 97.75 88 ILE A N 1
ATOM 653 C CA . ILE A 1 88 ? -5.495 4.114 13.097 1.00 97.75 88 ILE A CA 1
ATOM 654 C C . ILE A 1 88 ? -6.267 5.434 13.048 1.00 97.75 88 ILE A C 1
ATOM 656 O O . ILE A 1 88 ? -7.497 5.406 13.046 1.00 97.75 88 ILE A O 1
ATOM 660 N N . SER A 1 89 ? -5.567 6.568 12.954 1.00 98.38 89 SER A N 1
ATOM 661 C CA . SER A 1 89 ? -6.216 7.879 12.860 1.00 98.38 89 SER A CA 1
ATOM 662 C C . SER A 1 89 ? -7.123 7.964 11.635 1.00 98.38 89 SER A C 1
ATOM 664 O O . SER A 1 89 ? -8.290 8.305 11.774 1.00 98.38 89 SER A O 1
ATOM 666 N N . SER A 1 90 ? -6.646 7.532 10.461 1.00 98.31 90 SER A N 1
ATOM 667 C CA . SER A 1 90 ? -7.452 7.559 9.231 1.00 98.31 90 SER A CA 1
ATOM 668 C C . SER A 1 90 ? -8.731 6.722 9.350 1.00 98.31 90 SER A C 1
ATOM 670 O O . SER A 1 90 ? -9.791 7.147 8.898 1.00 98.31 90 SER A O 1
ATOM 672 N N . LEU A 1 91 ? -8.656 5.527 9.951 1.00 97.56 91 LEU A N 1
ATOM 673 C CA . LEU A 1 91 ? -9.825 4.662 10.155 1.00 97.56 91 LEU A CA 1
ATOM 674 C C . LEU A 1 91 ? -10.835 5.286 11.128 1.00 97.56 91 LEU A C 1
ATOM 676 O O . LEU A 1 91 ? -12.039 5.223 10.877 1.00 97.56 91 LEU A O 1
ATOM 680 N N . CYS A 1 92 ? -10.354 5.899 12.211 1.00 97.31 92 CYS A N 1
ATOM 681 C CA . CYS A 1 92 ? -11.198 6.626 13.157 1.00 97.31 92 CYS A CA 1
ATOM 682 C C . CYS A 1 92 ? -11.864 7.842 12.501 1.00 97.31 92 CYS A C 1
ATOM 684 O O . CYS A 1 92 ? -13.076 7.990 12.623 1.00 97.31 92 CYS A O 1
ATOM 686 N N . ASP A 1 93 ? -11.114 8.645 11.746 1.00 98.19 93 ASP A N 1
ATOM 687 C CA . ASP A 1 93 ? -11.639 9.825 11.053 1.00 98.19 93 ASP A CA 1
ATOM 688 C C . ASP A 1 93 ? -12.724 9.430 10.038 1.00 98.19 93 ASP A C 1
ATOM 690 O O . ASP A 1 93 ? -13.804 10.021 10.008 1.00 98.19 93 ASP A O 1
ATOM 694 N N . MET A 1 94 ? -12.487 8.375 9.245 1.00 97.75 94 MET A N 1
ATOM 695 C CA . MET A 1 94 ? -13.487 7.848 8.307 1.00 97.75 94 MET A CA 1
ATOM 696 C C . MET A 1 94 ? -14.760 7.379 9.024 1.00 97.75 94 MET A C 1
ATOM 698 O O . MET A 1 94 ? -15.863 7.653 8.551 1.00 97.75 94 MET A O 1
ATOM 702 N N . ARG A 1 95 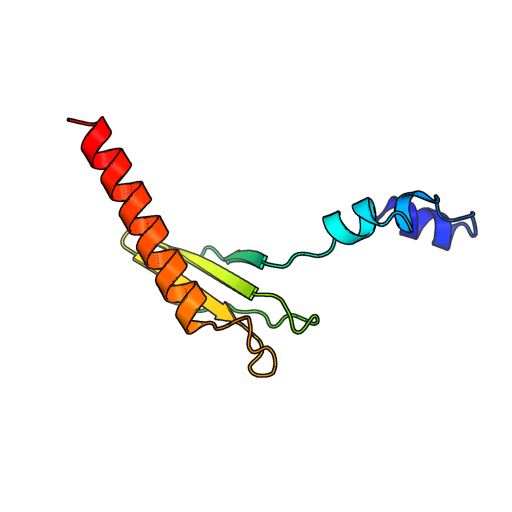? -14.630 6.697 10.170 1.00 96.50 95 ARG A N 1
ATOM 703 C CA . ARG A 1 95 ? -15.776 6.291 10.998 1.00 96.50 95 ARG A CA 1
ATOM 704 C C . ARG A 1 95 ? -16.552 7.510 11.492 1.00 96.50 95 ARG A C 1
ATOM 706 O O . ARG A 1 95 ? -17.777 7.520 11.405 1.00 96.50 95 ARG A O 1
ATOM 713 N N . ASP A 1 96 ? -15.858 8.515 12.009 1.00 97.44 96 ASP A N 1
ATOM 714 C CA . ASP A 1 96 ? -16.487 9.678 12.631 1.00 97.44 96 ASP A CA 1
ATOM 715 C C . ASP A 1 96 ? -17.244 10.522 11.598 1.00 97.44 96 ASP A C 1
ATOM 717 O O . ASP A 1 96 ? -18.374 10.931 11.864 1.00 97.44 96 ASP A O 1
ATOM 721 N N . ILE A 1 97 ? -16.695 10.678 10.387 1.00 97.56 97 ILE A N 1
ATOM 722 C CA . ILE A 1 97 ? -17.394 11.307 9.254 1.00 97.56 97 ILE A CA 1
ATOM 723 C C . ILE A 1 97 ? -18.693 10.555 8.932 1.00 97.56 97 ILE A C 1
ATOM 725 O O . ILE A 1 97 ? -19.748 11.173 8.795 1.00 97.56 97 ILE A O 1
ATOM 729 N N . LEU A 1 98 ? -18.651 9.220 8.853 1.00 96.69 98 LEU A N 1
ATOM 730 C CA . LEU A 1 98 ? -19.839 8.411 8.555 1.00 96.69 98 LEU A CA 1
ATOM 731 C C . LEU A 1 98 ? -20.910 8.508 9.649 1.00 96.69 98 LEU A C 1
ATOM 733 O O . LEU A 1 98 ? -22.100 8.536 9.340 1.00 96.69 98 LEU A O 1
ATOM 737 N N . ILE A 1 99 ? -20.508 8.572 10.920 1.00 96.50 99 ILE A N 1
ATOM 738 C CA . ILE A 1 99 ? -21.438 8.758 12.041 1.00 96.50 99 ILE A CA 1
ATOM 739 C C . ILE A 1 99 ? -22.066 10.154 11.987 1.00 96.50 99 ILE A C 1
ATOM 741 O O . ILE A 1 99 ? -23.269 10.285 12.192 1.00 96.50 99 ILE A O 1
ATOM 745 N N . GLN A 1 100 ? -21.283 11.194 11.692 1.00 93.19 100 GLN A N 1
ATOM 746 C CA . GLN A 1 100 ? -21.784 12.566 11.586 1.00 93.19 100 GLN A CA 1
ATOM 747 C C . GLN A 1 100 ? -22.779 12.738 10.435 1.00 93.19 100 GLN A C 1
ATOM 749 O O . GLN A 1 100 ? -23.796 13.388 10.630 1.00 93.19 100 GLN A O 1
ATOM 754 N N . CYS A 1 101 ? -22.526 12.137 9.267 1.00 83.62 101 CYS A N 1
ATOM 755 C CA . CYS A 1 101 ? -23.424 12.228 8.109 1.00 83.62 101 CYS A CA 1
ATOM 756 C C . CYS A 1 101 ? -24.750 11.467 8.270 1.00 83.62 101 CYS A C 1
ATOM 758 O O . CYS A 1 101 ? -25.673 11.703 7.495 1.00 83.62 101 CYS A O 1
ATOM 760 N N . ASN A 1 102 ? -24.835 10.536 9.223 1.00 70.88 102 ASN A N 1
ATOM 761 C CA . ASN A 1 102 ? -26.044 9.755 9.496 1.00 70.88 102 ASN A CA 1
ATOM 762 C C . ASN A 1 102 ? -26.941 10.372 10.587 1.00 70.88 102 ASN A C 1
ATOM 764 O O . ASN A 1 102 ? -27.958 9.767 10.931 1.00 70.88 102 ASN A O 1
ATOM 768 N N . ASN A 1 103 ? -26.569 11.537 11.128 1.00 52.50 103 ASN A N 1
ATOM 769 C CA . ASN A 1 103 ? -27.394 12.357 12.023 1.00 52.50 103 ASN A CA 1
ATOM 770 C C . ASN A 1 103 ? -27.936 13.582 11.281 1.00 52.50 103 ASN A C 1
ATOM 772 O O . ASN A 1 103 ? -29.019 14.060 11.686 1.00 52.50 103 ASN A O 1
#

Radius of g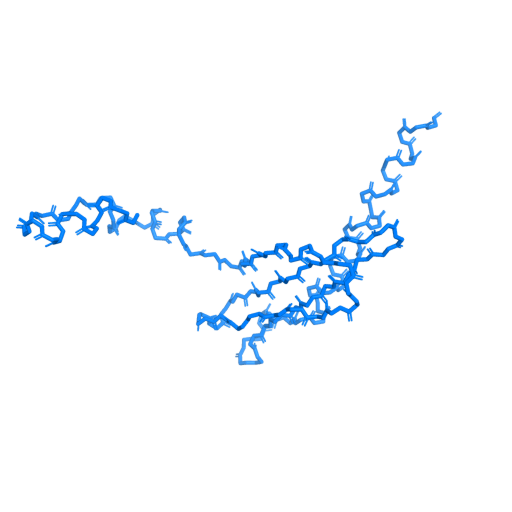yration: 18.99 Å; chains: 1; bounding box: 45×30×46 Å